Protein AF-A0A0C2FWK1-F1 (afdb_monomer_lite)

Secondary structure (DSSP, 8-state):
-GGGPSP-------EEE-TTS-EEEEE--TT--SSTT-SSEETT-TTT-THHHHHIIIIIISHHHHHHHIIIIIIHHHHHHHHHHTT--TT-TTHHHHHHHHHHHHHHHHHHHHH-

Organism: NCBI:txid51022

pLDDT: mean 75.95, std 14.15, range [38.72, 96.0]

Radius of gyration: 25.3 Å; chains: 1; bounding box: 55×27×64 Å

Foldseek 3Di:
DVVCPPWFADDFPDWDQDPVRDTAGFDADPVADPDPDDRGQRRPDVVRTCNVVVCCCDPPPCVVVVVCCCVVPVVVVVVVVVCVVLVHDDPNPPPSVVVVVVVVVVVVVVVVVVVD

InterPro domains:
  IPR027417 P-loop containing nucleoside triphosphate hydrolase [G3DSA:3.40.50.300] (1-93)
  IPR030379 Septin-type guanine nucleotide-binding (G) domain [PF00735] (2-87)
  IPR030379 Septin-type guanine nucleotide-binding (G) domain [PS51719] (1-85)

Sequence (116 aa):
MNNAVPFAVVGSCDFVKKENGMRVRARRYPWGIVEGKIAFTLVENEQHCDFVKLREALIRTNVDSLRERTHNILYENYRRERLRAMHVGDGDTGPKMVEMYTLKQKEYNDEFARRE

Structure (mmCIF, N/CA/C/O backbone):
data_AF-A0A0C2FWK1-F1
#
_entry.id   AF-A0A0C2FWK1-F1
#
loop_
_atom_site.group_PDB
_atom_site.id
_atom_site.type_symbol
_atom_site.label_atom_id
_atom_site.label_alt_id
_atom_site.label_comp_id
_atom_site.label_asym_id
_atom_site.label_entity_id
_atom_site.label_seq_id
_atom_site.pdbx_PDB_ins_code
_atom_site.Cartn_x
_atom_site.Cartn_y
_atom_site.Cartn_z
_atom_site.occupancy
_atom_site.B_iso_or_equiv
_atom_site.auth_seq_id
_atom_site.auth_comp_id
_atom_site.auth_asym_id
_atom_site.auth_atom_id
_atom_site.pdbx_PDB_model_num
ATOM 1 N N . MET A 1 1 ? 6.499 -8.329 14.391 1.00 58.62 1 MET A N 1
ATOM 2 C CA . MET A 1 1 ? 5.333 -8.008 13.532 1.00 58.62 1 MET A CA 1
ATOM 3 C C . MET A 1 1 ? 4.922 -9.156 12.612 1.00 58.62 1 MET A C 1
ATOM 5 O O . MET A 1 1 ? 3.739 -9.261 12.338 1.00 58.62 1 MET A O 1
ATOM 9 N N . ASN A 1 2 ? 5.828 -10.046 12.185 1.00 67.81 2 ASN A N 1
ATOM 10 C CA . ASN A 1 2 ? 5.483 -11.107 11.221 1.00 67.81 2 ASN A CA 1
ATOM 11 C C . ASN A 1 2 ? 4.473 -12.149 11.743 1.00 67.81 2 ASN A C 1
ATOM 13 O O . ASN A 1 2 ? 3.722 -12.692 10.947 1.00 67.81 2 ASN A O 1
ATOM 17 N N . ASN A 1 3 ? 4.381 -12.360 13.062 1.00 75.94 3 ASN A N 1
ATOM 18 C CA . ASN A 1 3 ? 3.367 -13.247 13.657 1.00 75.94 3 ASN A CA 1
ATOM 19 C C . ASN A 1 3 ? 1.943 -12.656 13.650 1.00 75.94 3 ASN A C 1
ATOM 21 O O . ASN A 1 3 ? 1.002 -13.367 13.971 1.00 75.94 3 ASN A O 1
ATOM 25 N N . ALA A 1 4 ? 1.785 -11.363 13.335 1.00 74.25 4 ALA A N 1
ATOM 26 C CA . ALA A 1 4 ? 0.482 -10.695 13.245 1.00 74.25 4 ALA A CA 1
ATOM 27 C C . ALA A 1 4 ? -0.080 -10.679 11.811 1.00 74.25 4 ALA A C 1
ATOM 29 O O . ALA A 1 4 ? -1.129 -10.094 11.565 1.00 74.25 4 ALA A O 1
ATOM 30 N N . VAL A 1 5 ? 0.634 -11.280 10.856 1.00 83.69 5 VAL A N 1
ATOM 31 C CA . VAL A 1 5 ? 0.194 -11.412 9.466 1.00 83.69 5 VAL A CA 1
ATOM 32 C C . VAL A 1 5 ? -0.455 -12.793 9.299 1.00 83.69 5 VAL A C 1
ATOM 34 O O . VAL A 1 5 ? 0.168 -13.779 9.693 1.00 83.69 5 VAL A O 1
ATOM 37 N N . PRO A 1 6 ? -1.656 -12.901 8.695 1.00 86.81 6 PRO A N 1
ATOM 38 C CA . PRO A 1 6 ? -2.456 -11.834 8.082 1.00 86.81 6 PRO A CA 1
ATOM 39 C C . PRO A 1 6 ? -3.233 -10.981 9.104 1.00 86.81 6 PRO A C 1
ATOM 41 O O . PRO A 1 6 ? -3.796 -11.504 10.058 1.00 86.81 6 PRO A O 1
ATOM 44 N N . PHE A 1 7 ? -3.302 -9.664 8.868 1.00 85.44 7 PHE A N 1
ATOM 45 C CA . PHE A 1 7 ? -4.004 -8.725 9.752 1.00 85.44 7 PHE A CA 1
ATOM 46 C C . PHE A 1 7 ? -5.530 -8.826 9.597 1.00 85.44 7 PHE A C 1
ATOM 48 O O . PHE A 1 7 ? -6.050 -8.675 8.488 1.00 85.44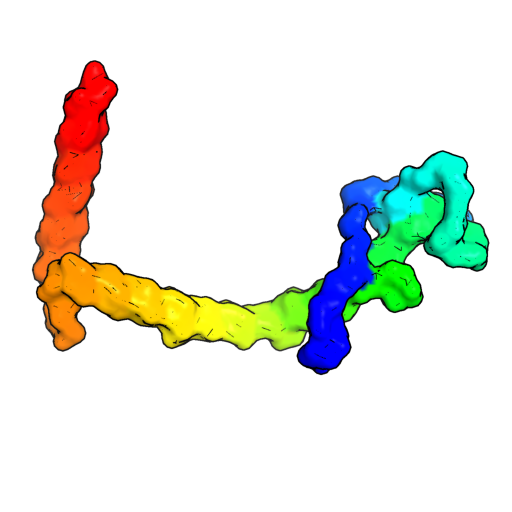 7 PHE A O 1
ATOM 55 N N . ALA A 1 8 ? -6.258 -8.988 10.705 1.00 84.50 8 ALA A N 1
ATOM 56 C CA . ALA A 1 8 ? -7.720 -8.957 10.712 1.00 84.50 8 ALA A CA 1
ATOM 57 C C . ALA A 1 8 ? -8.226 -7.508 10.820 1.00 84.50 8 ALA A C 1
ATOM 59 O O . ALA A 1 8 ? -8.281 -6.930 11.907 1.00 84.50 8 ALA A O 1
ATOM 60 N N . VAL A 1 9 ? -8.573 -6.893 9.685 1.00 83.25 9 VAL A N 1
ATOM 61 C CA . VAL A 1 9 ? -8.943 -5.468 9.618 1.00 83.25 9 VAL A CA 1
ATOM 62 C C . VAL A 1 9 ? -10.414 -5.235 9.302 1.00 83.25 9 VAL A C 1
ATOM 64 O O . VAL A 1 9 ? -11.027 -5.941 8.505 1.00 83.25 9 VAL A O 1
ATOM 67 N N . VAL A 1 10 ? -10.970 -4.180 9.898 1.00 80.19 10 VAL A N 1
ATOM 68 C CA . VAL A 1 10 ? -12.328 -3.701 9.628 1.00 80.19 10 VAL A CA 1
ATOM 69 C C . VAL A 1 10 ? -12.241 -2.251 9.166 1.00 80.19 10 VAL A C 1
ATOM 71 O O . VAL A 1 10 ? -11.744 -1.398 9.891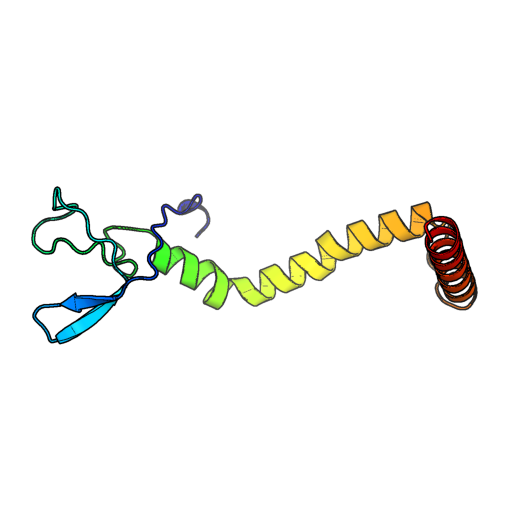 1.00 80.19 10 VAL A O 1
ATOM 74 N N . GLY A 1 11 ? -12.724 -1.959 7.958 1.00 76.06 11 GLY A N 1
ATOM 75 C CA . GLY A 1 11 ? -12.799 -0.593 7.434 1.00 76.06 11 GLY A CA 1
ATOM 76 C C . GLY A 1 11 ? -14.140 0.077 7.741 1.00 76.06 11 GLY A C 1
ATOM 77 O O . GLY A 1 11 ? -15.182 -0.577 7.703 1.00 76.06 11 GLY A O 1
ATOM 78 N N . SER A 1 12 ? -14.126 1.385 8.007 1.00 74.56 12 SER A N 1
ATOM 79 C CA . SER A 1 12 ? -15.330 2.226 8.009 1.00 74.56 12 SER A CA 1
ATOM 80 C C . SER A 1 12 ? -15.011 3.636 7.515 1.00 74.56 12 SER A C 1
ATOM 82 O O . SER A 1 12 ? -13.988 4.210 7.899 1.00 74.56 12 SER A O 1
ATOM 84 N N . CYS A 1 13 ? -15.905 4.199 6.702 1.00 73.81 13 CYS A N 1
ATOM 85 C CA . CYS A 1 13 ? -15.895 5.613 6.317 1.00 73.81 13 CYS A CA 1
ATOM 86 C C . CYS A 1 13 ? -16.796 6.467 7.224 1.00 73.81 13 CYS A C 1
ATOM 88 O O . CYS A 1 13 ? -16.667 7.691 7.230 1.00 73.81 13 CYS A O 1
ATOM 90 N N . ASP A 1 14 ? -17.665 5.832 8.014 1.00 73.81 14 ASP A N 1
ATOM 91 C CA . ASP A 1 14 ? -18.676 6.512 8.816 1.00 73.81 14 ASP A CA 1
ATOM 92 C C . ASP A 1 14 ? -18.133 6.904 10.191 1.00 73.81 14 ASP A C 1
ATOM 94 O O . ASP A 1 14 ? -17.449 6.128 10.870 1.00 73.81 14 ASP A O 1
ATOM 98 N N . PHE A 1 15 ? -18.477 8.118 10.623 1.00 70.75 15 PHE A N 1
ATOM 99 C CA . PHE A 1 15 ? -18.149 8.627 11.950 1.00 70.75 15 PHE A CA 1
ATOM 100 C C . PHE A 1 15 ? -19.351 8.511 12.872 1.00 70.75 15 PHE A C 1
ATOM 102 O O . PHE A 1 15 ? -20.435 9.003 12.562 1.00 70.75 15 PHE A O 1
ATOM 109 N N . VAL A 1 16 ? -19.131 7.945 14.054 1.00 71.38 16 VAL A N 1
ATOM 110 C CA . VAL A 1 16 ? -20.140 7.895 15.103 1.00 71.38 16 VAL A CA 1
ATOM 111 C C . VAL A 1 16 ? -19.693 8.701 16.314 1.00 71.38 16 VAL A C 1
ATOM 113 O O . VAL A 1 16 ? -18.518 8.698 16.684 1.00 71.38 16 VAL A O 1
ATOM 116 N N . LYS A 1 17 ? -20.630 9.437 16.915 1.00 71.50 17 LYS A N 1
ATOM 117 C CA . LYS A 1 17 ? -20.402 10.209 18.135 1.00 71.50 17 LYS A CA 1
ATOM 118 C C . LYS A 1 17 ? -20.569 9.287 19.344 1.00 71.50 17 LYS A C 1
ATOM 120 O O . LYS A 1 17 ? -21.637 8.715 19.540 1.00 71.50 17 LYS A O 1
ATOM 125 N N . LYS A 1 18 ? -19.509 9.138 20.135 1.00 69.00 18 LYS A N 1
ATOM 126 C CA . LYS A 1 18 ? -19.555 8.468 21.439 1.00 69.00 18 LYS A CA 1
ATOM 127 C C . LYS A 1 18 ? -20.293 9.333 22.467 1.00 69.00 18 LYS A C 1
ATOM 129 O O . LYS A 1 18 ? -20.407 10.547 22.301 1.00 69.00 18 LYS A O 1
ATOM 134 N N . GLU A 1 19 ? -20.712 8.713 23.568 1.00 69.12 19 GLU A N 1
ATOM 135 C CA . GLU A 1 19 ? -21.318 9.394 24.726 1.00 69.12 19 GLU A CA 1
ATOM 136 C C . GLU A 1 19 ? -20.402 10.479 25.318 1.00 69.12 19 GLU A C 1
ATOM 138 O O . GLU A 1 19 ? -20.872 11.515 25.772 1.00 69.12 19 GLU A O 1
ATOM 143 N N . ASN A 1 20 ? -19.082 10.299 25.211 1.00 70.81 20 ASN A N 1
ATOM 144 C CA . ASN A 1 20 ? -18.076 11.281 25.626 1.00 70.81 20 ASN A CA 1
ATOM 145 C C . ASN A 1 20 ? -17.866 12.443 24.625 1.00 70.81 20 ASN A C 1
ATOM 147 O O . ASN A 1 20 ? -16.934 13.227 24.776 1.00 70.81 20 ASN A O 1
ATOM 151 N N . GLY A 1 21 ? -18.676 12.537 23.566 1.00 72.25 21 GLY A N 1
ATOM 152 C CA . GLY A 1 21 ? -18.603 13.597 22.559 1.00 72.25 21 GLY A CA 1
ATOM 153 C C . GLY A 1 21 ? -17.549 13.403 21.463 1.00 72.25 21 GLY A C 1
ATOM 154 O O . GLY A 1 21 ? -17.594 14.128 20.466 1.00 72.25 21 GLY A O 1
ATOM 155 N N . MET A 1 22 ? -16.650 12.418 21.576 1.00 73.00 22 MET A N 1
ATOM 156 C CA . MET A 1 22 ? -15.652 12.135 20.539 1.00 73.00 22 MET A CA 1
ATOM 157 C C . MET A 1 22 ? -16.285 11.478 19.310 1.00 73.00 22 MET A C 1
ATOM 159 O O . MET A 1 22 ? -17.099 10.558 19.420 1.00 73.00 22 MET A O 1
ATOM 163 N N . ARG A 1 23 ? -15.862 11.917 18.120 1.00 71.19 23 ARG A N 1
ATOM 164 C CA . ARG A 1 23 ? -16.200 11.262 16.850 1.00 71.19 23 ARG A CA 1
ATOM 165 C C . ARG A 1 23 ? -15.162 10.194 16.541 1.00 71.19 23 ARG A C 1
ATOM 167 O O . ARG A 1 23 ? -13.971 10.482 16.524 1.00 71.19 23 ARG A O 1
ATOM 174 N N . VAL A 1 24 ? -15.619 8.982 16.271 1.00 71.69 24 VAL A N 1
ATOM 175 C CA . VAL A 1 24 ? -14.775 7.813 15.996 1.00 71.69 24 VAL A CA 1
ATOM 176 C C . VAL A 1 24 ? -15.273 7.100 14.748 1.00 71.69 24 VAL A C 1
ATOM 178 O O . VAL A 1 24 ? -16.476 7.080 14.493 1.00 71.69 24 VAL A O 1
ATOM 181 N N . ARG A 1 25 ? -14.365 6.515 13.961 1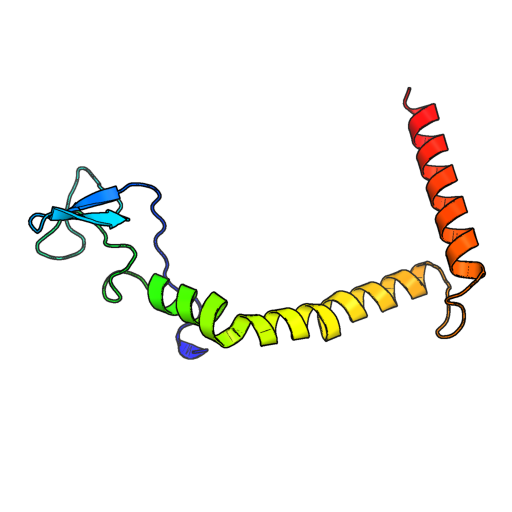.00 71.38 25 ARG A N 1
ATOM 182 C CA . ARG A 1 25 ? -14.748 5.709 12.793 1.00 71.38 25 ARG A CA 1
ATOM 183 C C . ARG A 1 25 ? -15.288 4.359 13.243 1.00 71.38 25 ARG A C 1
ATOM 185 O O . ARG A 1 25 ? -14.595 3.643 13.968 1.00 71.38 25 ARG A O 1
ATOM 192 N N . ALA A 1 26 ? -16.508 4.025 12.827 1.00 68.50 26 ALA A N 1
ATOM 193 C CA . ALA A 1 26 ? -17.147 2.775 13.219 1.00 68.50 26 ALA A CA 1
ATOM 194 C C . ALA A 1 26 ? -18.196 2.280 12.223 1.00 68.50 26 ALA A C 1
ATOM 196 O O . ALA A 1 26 ? -18.765 3.071 11.479 1.00 68.50 26 ALA A O 1
ATOM 197 N N . ARG A 1 27 ? -18.457 0.966 12.215 1.00 70.06 27 ARG A N 1
ATOM 198 C CA . ARG A 1 27 ? -19.593 0.364 11.494 1.00 70.06 27 ARG A CA 1
ATOM 199 C C . ARG A 1 27 ? -20.755 0.173 12.464 1.00 70.06 27 ARG A C 1
ATOM 201 O O . ARG A 1 27 ? -20.553 -0.355 13.558 1.00 70.06 27 ARG A O 1
ATOM 208 N N . ARG A 1 28 ? -21.956 0.593 12.062 1.00 67.38 28 ARG A N 1
ATOM 209 C CA . ARG A 1 28 ? -23.193 0.413 12.832 1.00 67.38 28 ARG A CA 1
ATOM 210 C C . ARG A 1 28 ? -24.068 -0.625 12.142 1.00 67.38 28 ARG A C 1
ATOM 212 O O . ARG A 1 28 ? -24.353 -0.491 10.958 1.00 67.38 28 ARG A O 1
ATOM 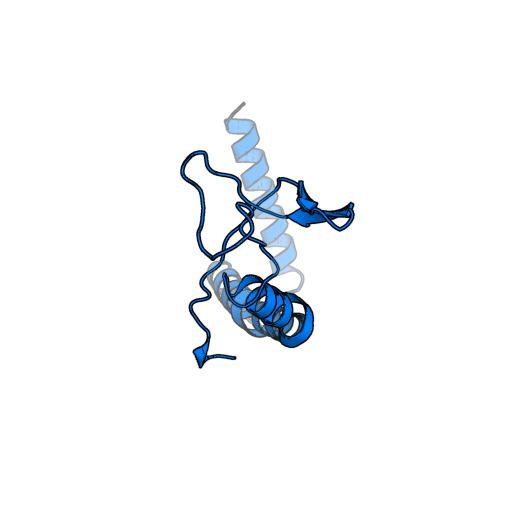219 N N . TYR A 1 29 ? -24.531 -1.613 12.898 1.00 69.06 29 TYR A N 1
ATOM 220 C CA . TYR A 1 29 ? -25.469 -2.619 12.408 1.00 69.06 29 TYR A CA 1
ATOM 221 C C . TYR A 1 29 ? -26.752 -2.650 13.249 1.00 69.06 29 TYR A C 1
ATOM 223 O O . TYR A 1 29 ? -26.673 -2.386 14.452 1.00 69.06 29 TYR A O 1
ATOM 231 N N . PRO A 1 30 ? -27.913 -3.000 12.656 1.00 62.06 30 PRO A N 1
ATOM 232 C CA . PRO A 1 30 ? -29.190 -3.093 13.371 1.00 62.06 30 PRO A CA 1
ATOM 233 C C . PRO A 1 30 ? -29.235 -4.162 14.475 1.00 62.06 30 PRO A C 1
ATOM 235 O O . PRO A 1 30 ? -30.010 -4.014 15.411 1.00 62.06 30 PRO A O 1
ATOM 238 N N . TRP A 1 31 ? -28.418 -5.221 14.385 1.00 65.19 31 TRP A N 1
ATOM 239 C CA . TRP A 1 31 ? -28.432 -6.354 15.328 1.00 65.19 31 TRP A CA 1
ATOM 240 C C . TRP A 1 31 ? -27.593 -6.160 16.601 1.00 65.19 31 TRP A C 1
ATOM 242 O O . TRP A 1 31 ? -27.809 -6.882 17.563 1.00 65.19 31 TRP A O 1
ATOM 252 N N . GLY A 1 32 ? -26.691 -5.175 16.647 1.00 59.38 32 GLY A N 1
ATOM 253 C CA . GLY A 1 32 ? -25.930 -4.823 17.852 1.00 59.38 32 GLY A CA 1
ATOM 254 C C . GLY A 1 32 ? -24.88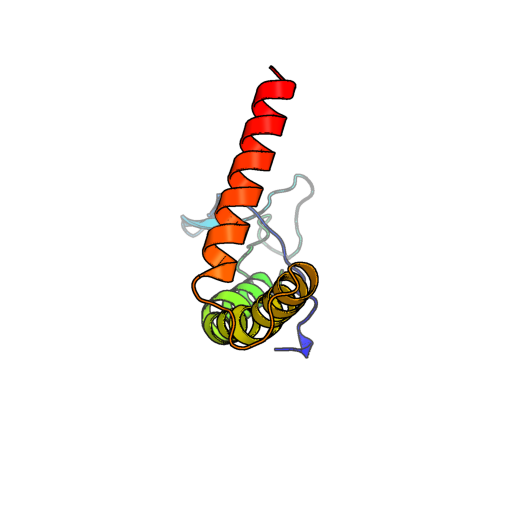7 -5.845 18.366 1.00 59.38 32 GLY A C 1
ATOM 255 O O . GLY A 1 32 ? -25.079 -7.050 18.341 1.00 59.38 32 GLY A O 1
ATOM 256 N N . ILE A 1 33 ? -23.799 -5.281 18.912 1.00 44.00 33 ILE A N 1
ATOM 257 C CA . ILE A 1 33 ? -22.807 -5.819 19.873 1.00 44.00 33 ILE A CA 1
ATOM 258 C C . ILE A 1 33 ? -21.845 -6.934 19.395 1.00 44.00 33 ILE A C 1
ATOM 260 O O . ILE A 1 33 ? -22.019 -8.112 19.675 1.00 44.00 33 ILE A O 1
ATOM 264 N N . VAL A 1 34 ? -20.713 -6.514 18.822 1.00 43.12 34 VAL A N 1
ATOM 265 C CA . VAL A 1 34 ? -19.400 -7.162 19.032 1.00 43.12 34 VAL A CA 1
ATOM 266 C C . VAL A 1 34 ? -18.572 -6.116 19.778 1.00 43.12 34 VAL A C 1
ATOM 268 O O . VAL A 1 34 ? -17.946 -5.281 19.144 1.00 43.12 34 VAL A O 1
ATOM 271 N N . GLU A 1 35 ? -18.865 -5.783 21.028 1.00 38.72 35 GLU A N 1
ATOM 272 C CA . GLU A 1 35 ? -18.339 -6.340 22.281 1.00 38.72 35 GLU A CA 1
ATOM 273 C C . GLU A 1 35 ? -18.957 -5.415 23.359 1.00 38.72 35 GLU A C 1
ATOM 275 O O . GLU A 1 35 ? -19.238 -4.242 23.082 1.00 38.72 35 GLU A O 1
ATOM 280 N N . GLY A 1 36 ? -19.292 -5.929 24.541 1.00 40.16 36 GLY A N 1
ATOM 281 C CA . GLY A 1 36 ? -20.207 -5.282 25.492 1.00 40.16 36 GLY A CA 1
ATOM 282 C C . GLY A 1 36 ? -19.907 -3.815 25.847 1.00 40.16 36 GLY A C 1
ATOM 283 O O . GLY A 1 36 ? -19.097 -3.556 26.726 1.00 40.16 36 GLY A O 1
ATOM 284 N N . LYS A 1 37 ? -20.624 -2.879 25.200 1.00 38.94 37 LYS A N 1
ATOM 285 C CA . LYS A 1 37 ? -21.242 -1.626 25.716 1.00 38.94 37 LYS A CA 1
ATOM 286 C C . LYS A 1 37 ? -21.424 -0.531 24.669 1.00 38.94 37 LYS A C 1
ATOM 288 O O . LYS A 1 37 ? -22.059 0.470 24.973 1.00 38.94 37 LYS A O 1
ATOM 293 N N . ILE A 1 38 ? -20.949 -0.691 23.436 1.00 42.34 38 ILE A N 1
ATOM 294 C CA . ILE A 1 38 ? -21.169 0.319 22.398 1.00 42.34 38 ILE A CA 1
ATOM 295 C C . ILE A 1 38 ? -21.362 -0.383 21.047 1.00 42.34 38 ILE A C 1
ATOM 297 O O . ILE A 1 38 ? -20.475 -1.086 20.580 1.00 42.34 38 ILE A O 1
ATOM 301 N N . ALA A 1 39 ? -22.504 -0.178 20.383 1.00 42.16 39 ALA A N 1
ATOM 302 C CA . ALA A 1 39 ? -22.789 -0.694 19.035 1.00 42.16 39 ALA A CA 1
ATOM 303 C C . ALA A 1 39 ? -22.017 0.063 17.927 1.00 42.16 39 ALA A C 1
ATOM 305 O O . ALA A 1 39 ? -22.581 0.407 16.888 1.00 42.16 39 ALA A O 1
ATOM 306 N N . PHE A 1 40 ? -20.732 0.342 18.165 1.00 48.44 40 PHE A N 1
ATOM 307 C CA . PHE A 1 40 ? -19.793 0.991 17.257 1.00 48.44 40 PHE A CA 1
ATOM 308 C C . PHE A 1 40 ? -18.519 0.142 17.257 1.00 48.44 40 PHE A C 1
ATOM 310 O O . PHE A 1 40 ? -17.777 0.161 18.235 1.00 48.44 40 PHE A O 1
ATOM 317 N N . THR A 1 41 ? -18.245 -0.604 16.182 1.00 50.34 41 THR A N 1
ATOM 318 C CA . THR A 1 41 ? -16.936 -1.256 16.019 1.00 50.34 41 THR A CA 1
ATOM 319 C C . THR A 1 41 ? -15.901 -0.160 15.831 1.00 50.34 41 THR A C 1
ATOM 321 O O . THR A 1 41 ? -15.781 0.394 14.742 1.00 50.34 41 THR A O 1
ATOM 324 N N . LEU A 1 42 ? -15.213 0.214 16.905 1.00 55.59 42 LEU A N 1
ATOM 325 C CA . LEU A 1 42 ? -14.172 1.228 16.862 1.00 55.59 42 LEU A CA 1
ATOM 326 C C . LEU A 1 42 ? -13.032 0.681 16.016 1.00 55.59 42 LEU A C 1
ATOM 328 O O . LEU A 1 42 ? -12.290 -0.188 16.461 1.00 55.59 42 LEU A O 1
ATOM 332 N N . VAL A 1 43 ? -12.887 1.212 14.805 1.00 55.56 43 VAL A N 1
ATOM 333 C CA . VAL A 1 43 ? -11.830 0.809 13.863 1.00 55.56 43 VAL A CA 1
ATOM 334 C C . VAL A 1 43 ? -10.431 1.028 14.462 1.00 55.56 43 VAL A C 1
ATOM 336 O O . VAL A 1 43 ? -9.457 0.457 14.000 1.00 55.56 43 VAL A O 1
ATOM 339 N N . GLU A 1 44 ? -10.311 1.827 15.523 1.00 57.66 44 GLU A N 1
ATOM 340 C CA . GLU A 1 44 ? -9.043 2.101 16.207 1.00 57.66 44 GLU A CA 1
ATOM 341 C C . GLU A 1 44 ? -8.885 1.386 17.560 1.00 57.66 44 GLU A C 1
ATOM 343 O O . GLU A 1 44 ? -7.932 1.671 18.276 1.00 57.66 44 GLU A O 1
ATOM 348 N N . ASN A 1 45 ? -9.790 0.478 17.941 1.00 66.81 45 ASN A N 1
ATOM 349 C CA . ASN A 1 45 ? -9.621 -0.324 19.155 1.00 66.81 45 ASN A CA 1
ATOM 350 C C . ASN A 1 45 ? -8.964 -1.675 18.814 1.00 66.81 45 ASN A C 1
ATOM 352 O O . ASN A 1 45 ? -9.522 -2.475 18.060 1.00 66.81 45 ASN A O 1
ATOM 356 N N . GLU A 1 46 ? -7.795 -1.921 19.407 1.00 66.56 46 GLU A N 1
ATOM 357 C CA . GLU A 1 46 ? -6.964 -3.117 19.203 1.00 66.56 46 GLU A CA 1
ATOM 358 C C . GLU A 1 46 ? -7.639 -4.431 19.620 1.00 66.56 46 GLU A 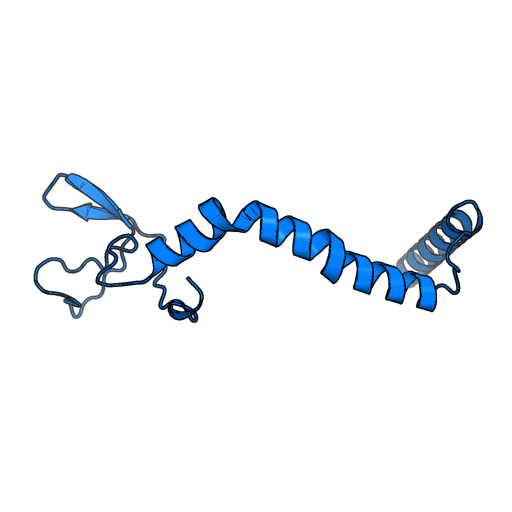C 1
ATOM 360 O O . GLU A 1 46 ? -7.211 -5.493 19.177 1.00 66.56 46 GLU A O 1
ATOM 365 N N . GLN A 1 47 ? -8.691 -4.373 20.442 1.00 67.81 47 GLN A N 1
ATOM 366 C CA . GLN A 1 47 ? -9.461 -5.554 20.850 1.00 67.81 47 GLN A CA 1
ATOM 367 C C . GLN A 1 47 ? -10.394 -6.074 19.743 1.00 67.81 47 GLN A C 1
ATOM 369 O O . GLN A 1 47 ? -10.664 -7.269 19.690 1.00 67.81 47 GLN A O 1
ATOM 374 N N . HIS A 1 48 ? -10.840 -5.211 18.818 1.00 67.62 48 HIS A N 1
ATOM 375 C CA . HIS A 1 48 ? -11.783 -5.604 17.761 1.00 67.62 48 HIS A CA 1
ATOM 376 C C . HIS A 1 48 ? -11.132 -5.840 16.401 1.00 67.62 48 HIS A C 1
ATOM 378 O O . HIS A 1 48 ? -11.672 -6.590 15.587 1.00 67.62 48 HIS A O 1
ATOM 384 N N . CYS A 1 49 ? -10.038 -5.140 16.096 1.00 74.06 49 CYS A N 1
ATOM 385 C CA . CYS A 1 49 ? -9.339 -5.320 14.832 1.00 74.06 49 CYS A CA 1
ATOM 386 C C . CYS A 1 49 ? -7.872 -4.905 14.923 1.00 74.06 49 CYS A C 1
ATOM 388 O O . CYS A 1 49 ? -7.492 -3.993 15.658 1.00 74.06 49 CYS A O 1
ATOM 390 N N . ASP A 1 50 ? -7.054 -5.516 14.075 1.00 83.75 50 ASP A N 1
ATOM 391 C CA . ASP A 1 50 ? -5.627 -5.229 13.964 1.00 83.75 50 ASP A CA 1
ATOM 392 C C . ASP A 1 50 ? -5.337 -3.995 13.091 1.00 83.75 50 ASP A C 1
ATOM 394 O O . ASP A 1 50 ? -4.222 -3.824 12.598 1.00 83.75 50 ASP A O 1
ATOM 398 N N . PHE A 1 51 ? -6.314 -3.106 12.876 1.00 82.81 51 PHE A N 1
ATOM 399 C CA . PHE A 1 51 ? -6.135 -1.919 12.033 1.00 82.81 51 PHE A CA 1
ATOM 400 C C . PHE A 1 51 ? -5.026 -0.997 12.553 1.00 82.81 51 PHE A C 1
ATOM 402 O O . PHE A 1 51 ? -4.244 -0.466 11.763 1.00 82.81 51 PHE A O 1
ATOM 409 N N . VAL A 1 52 ? -4.913 -0.839 13.876 1.00 81.25 52 VAL A N 1
ATOM 410 C CA . VAL A 1 52 ? -3.833 -0.051 14.491 1.00 81.25 52 VAL A CA 1
ATOM 411 C C . VAL A 1 52 ? -2.477 -0.681 14.175 1.00 81.25 52 VAL A C 1
ATOM 413 O O . VAL A 1 52 ? -1.596 0.006 13.663 1.00 81.25 52 VAL A O 1
ATOM 416 N N . LYS A 1 53 ? -2.344 -2.002 14.358 1.00 83.94 53 LYS A N 1
ATOM 417 C CA . LYS A 1 53 ? -1.117 -2.751 14.045 1.00 83.94 53 LYS A CA 1
ATOM 418 C C . LYS A 1 53 ? -0.764 -2.669 12.558 1.00 83.94 53 LYS A C 1
ATOM 420 O O . LYS A 1 53 ? 0.404 -2.477 12.230 1.00 83.94 53 LYS A O 1
ATOM 425 N N . LEU A 1 54 ? -1.756 -2.744 11.666 1.00 87.12 54 LEU A N 1
ATOM 426 C CA . LEU A 1 54 ? -1.563 -2.567 10.224 1.00 87.12 54 LEU A CA 1
ATOM 427 C C . LEU A 1 54 ? -1.059 -1.154 9.899 1.00 87.12 54 LEU A C 1
ATOM 429 O O . LEU A 1 54 ? -0.088 -1.008 9.159 1.00 87.12 54 LEU A O 1
ATOM 433 N N . ARG A 1 55 ? -1.696 -0.112 10.447 1.00 86.75 55 ARG A N 1
ATOM 434 C CA . ARG A 1 55 ? -1.312 1.290 10.219 1.00 86.75 55 ARG A CA 1
ATOM 435 C C . ARG A 1 55 ? 0.117 1.556 10.679 1.00 86.75 55 ARG A C 1
ATOM 437 O O . ARG A 1 55 ? 0.884 2.187 9.957 1.00 86.75 55 ARG A O 1
ATOM 444 N N . GLU A 1 56 ? 0.471 1.076 11.865 1.00 86.12 56 GLU A N 1
ATOM 445 C CA . GLU A 1 56 ? 1.815 1.234 12.416 1.00 86.12 56 GLU A CA 1
ATOM 446 C C . GLU A 1 56 ? 2.859 0.474 11.599 1.00 86.12 56 GLU A C 1
ATOM 448 O O . GLU A 1 56 ? 3.891 1.045 11.241 1.00 86.12 56 GLU A O 1
ATOM 453 N N . ALA A 1 57 ? 2.566 -0.777 11.238 1.00 86.31 57 ALA A N 1
ATOM 454 C CA . ALA A 1 57 ? 3.450 -1.579 10.407 1.00 86.31 57 ALA A CA 1
ATOM 455 C C . ALA A 1 57 ? 3.673 -0.929 9.034 1.00 86.31 57 ALA A C 1
ATOM 457 O O . ALA A 1 57 ? 4.816 -0.822 8.601 1.00 86.31 57 ALA A O 1
ATOM 458 N N . LEU A 1 58 ? 2.613 -0.473 8.359 1.00 86.06 58 LEU A N 1
ATOM 459 C CA . LEU A 1 58 ? 2.710 0.080 7.008 1.00 86.06 58 LEU A CA 1
ATOM 460 C C . LEU A 1 58 ? 3.305 1.482 6.971 1.00 86.06 58 LEU A C 1
ATOM 462 O O . LEU A 1 58 ? 4.221 1.699 6.191 1.00 86.06 58 LEU A O 1
ATOM 466 N N . ILE A 1 59 ? 2.769 2.422 7.758 1.00 87.00 59 ILE A N 1
ATOM 467 C CA . ILE A 1 59 ? 3.038 3.861 7.594 1.00 87.00 59 ILE A CA 1
ATOM 468 C C . ILE A 1 59 ? 4.167 4.338 8.510 1.00 87.00 59 ILE A C 1
ATOM 470 O O . ILE A 1 59 ? 4.906 5.248 8.148 1.00 87.00 59 ILE A O 1
ATOM 474 N N . ARG A 1 60 ? 4.313 3.749 9.701 1.00 82.31 60 ARG A N 1
ATOM 475 C CA . ARG A 1 60 ? 5.277 4.244 10.692 1.00 82.31 60 ARG A CA 1
ATOM 476 C C . ARG A 1 60 ? 6.614 3.520 10.623 1.00 82.31 60 ARG A C 1
ATOM 478 O O . ARG A 1 60 ? 7.646 4.169 10.707 1.00 82.31 60 ARG A O 1
ATOM 485 N N . THR A 1 61 ? 6.599 2.194 10.515 1.00 85.44 61 THR A N 1
ATOM 486 C CA . THR A 1 61 ? 7.824 1.394 10.667 1.00 85.44 61 THR A CA 1
ATOM 487 C C . THR A 1 61 ? 8.399 0.915 9.338 1.00 85.44 61 THR A C 1
ATOM 489 O O . THR A 1 61 ? 9.612 0.963 9.169 1.00 85.44 61 THR A O 1
ATOM 492 N N . ASN A 1 62 ? 7.567 0.475 8.386 1.00 89.88 62 ASN A N 1
ATOM 493 C CA . ASN A 1 62 ? 8.074 -0.219 7.197 1.00 89.88 62 ASN A CA 1
ATOM 494 C C . ASN A 1 62 ? 8.031 0.596 5.893 1.00 89.88 62 ASN A C 1
ATOM 496 O O . ASN A 1 62 ? 8.415 0.040 4.869 1.00 89.88 62 ASN A O 1
ATOM 500 N N . VAL A 1 63 ? 7.591 1.865 5.880 1.00 91.44 63 VAL A N 1
ATOM 501 C CA . VAL A 1 63 ? 7.483 2.669 4.634 1.00 91.44 63 VAL A CA 1
ATOM 502 C C . VAL A 1 63 ? 8.783 2.672 3.844 1.00 91.44 63 VAL A C 1
ATOM 504 O O . VAL A 1 63 ? 8.777 2.358 2.653 1.00 91.44 63 VAL A O 1
ATOM 507 N N . ASP A 1 64 ? 9.890 3.006 4.503 1.00 92.50 64 ASP A N 1
ATOM 508 C CA . ASP A 1 64 ? 11.175 3.146 3.825 1.00 92.50 64 ASP A CA 1
ATOM 509 C C . ASP A 1 64 ? 11.661 1.801 3.286 1.00 92.50 64 ASP A C 1
ATOM 511 O O . ASP A 1 64 ? 12.001 1.696 2.109 1.00 92.50 64 ASP A O 1
ATOM 515 N N . SER A 1 65 ? 11.565 0.743 4.093 1.00 91.81 65 SER A N 1
ATOM 516 C CA . SER A 1 65 ? 11.904 -0.625 3.688 1.00 91.81 65 SER A CA 1
ATOM 517 C C . SER A 1 65 ? 11.042 -1.125 2.521 1.00 91.81 65 SER A C 1
ATOM 519 O O . SER A 1 65 ? 11.535 -1.798 1.615 1.00 91.81 65 SER A O 1
ATOM 521 N N . LEU A 1 66 ? 9.743 -0.800 2.507 1.00 92.94 66 LEU A N 1
ATOM 522 C CA . LEU A 1 66 ? 8.834 -1.145 1.411 1.00 92.94 66 LEU A CA 1
ATOM 523 C C . LEU A 1 66 ? 9.193 -0.381 0.133 1.00 92.94 66 LEU A C 1
ATOM 525 O O . LEU A 1 66 ? 9.192 -0.973 -0.951 1.00 92.94 66 LEU A O 1
ATOM 529 N N . ARG A 1 67 ? 9.541 0.906 0.248 1.00 93.56 67 ARG A N 1
ATOM 530 C CA . ARG A 1 67 ? 10.006 1.726 -0.877 1.00 93.56 67 ARG A CA 1
ATOM 531 C C . ARG A 1 67 ? 11.303 1.171 -1.454 1.00 93.56 67 ARG A C 1
ATOM 533 O O . ARG A 1 67 ? 11.396 0.969 -2.662 1.00 93.56 67 ARG A O 1
ATOM 540 N N . GLU A 1 68 ? 12.274 0.882 -0.596 1.00 95.56 68 GLU A N 1
ATOM 541 C CA . GLU A 1 68 ? 13.572 0.343 -0.989 1.00 95.56 68 GLU A CA 1
ATOM 542 C C . GLU A 1 68 ? 13.428 -1.013 -1.682 1.00 95.56 68 GLU A C 1
ATOM 544 O O . GLU A 1 68 ? 13.949 -1.206 -2.777 1.00 95.56 68 GLU A O 1
ATOM 549 N N . ARG A 1 69 ? 12.639 -1.933 -1.115 1.00 95.25 69 ARG A N 1
ATOM 550 C CA . ARG A 1 69 ? 12.375 -3.237 -1.738 1.00 95.25 69 ARG A CA 1
ATOM 551 C C . ARG A 1 69 ? 11.675 -3.099 -3.090 1.00 95.25 69 ARG A C 1
ATOM 553 O O . ARG A 1 69 ? 11.971 -3.850 -4.020 1.00 95.25 69 ARG A O 1
ATOM 560 N N . THR A 1 70 ? 10.757 -2.144 -3.210 1.00 96.00 70 THR A N 1
ATOM 561 C CA . THR A 1 70 ? 10.071 -1.870 -4.477 1.00 96.00 70 THR A CA 1
ATOM 562 C C . THR A 1 70 ? 11.047 -1.360 -5.531 1.00 96.00 70 THR A C 1
ATOM 564 O O . THR A 1 70 ? 10.991 -1.813 -6.668 1.00 96.00 70 THR A O 1
ATOM 567 N N . HIS A 1 71 ? 11.976 -0.480 -5.163 1.00 93.38 71 HIS A N 1
ATOM 568 C CA . HIS A 1 71 ? 12.970 0.050 -6.090 1.00 93.38 71 HIS A CA 1
ATOM 569 C C . HIS A 1 71 ? 14.041 -0.991 -6.459 1.00 93.38 71 HIS A C 1
ATOM 571 O O . HIS A 1 71 ? 14.226 -1.319 -7.628 1.00 93.38 71 HIS A O 1
ATOM 577 N N . ASN A 1 72 ? 14.695 -1.575 -5.458 1.00 94.88 72 ASN A N 1
ATOM 578 C CA . ASN A 1 72 ? 15.885 -2.402 -5.654 1.00 94.88 72 ASN A CA 1
ATOM 579 C C . ASN A 1 72 ? 15.574 -3.823 -6.131 1.00 94.88 72 ASN A C 1
ATOM 581 O O . ASN A 1 72 ? 16.443 -4.475 -6.702 1.00 94.88 72 ASN A O 1
ATOM 585 N N . ILE A 1 73 ? 14.362 -4.330 -5.877 1.00 95.19 73 ILE A N 1
ATOM 586 C CA . ILE A 1 73 ? 13.980 -5.693 -6.267 1.00 95.19 73 ILE A CA 1
ATOM 587 C C . ILE A 1 73 ? 12.901 -5.657 -7.339 1.00 95.19 73 ILE A C 1
ATOM 589 O O . ILE A 1 73 ? 13.119 -6.154 -8.439 1.00 95.19 73 ILE A O 1
ATOM 593 N N . LEU A 1 74 ? 11.728 -5.097 -7.032 1.00 94.94 74 LEU A N 1
ATOM 594 C CA . LEU A 1 74 ? 10.577 -5.207 -7.935 1.00 94.94 74 LEU A CA 1
ATOM 595 C C . LEU A 1 74 ? 10.812 -4.435 -9.236 1.00 94.94 74 LEU A C 1
ATOM 597 O O . LEU A 1 74 ? 10.642 -4.987 -10.323 1.00 94.94 74 LEU A O 1
ATOM 601 N N . TYR A 1 75 ? 11.248 -3.182 -9.125 1.00 93.75 75 TYR A N 1
ATOM 602 C CA . TYR A 1 75 ? 11.541 -2.346 -10.278 1.00 93.75 75 TYR A CA 1
ATOM 603 C C . TYR A 1 75 ? 12.778 -2.836 -11.032 1.00 93.75 75 TYR A C 1
ATOM 605 O O . TYR A 1 75 ? 12.698 -2.980 -12.246 1.00 93.75 75 TYR A O 1
ATOM 613 N N . GLU A 1 76 ? 13.884 -3.164 -10.360 1.00 91.00 76 GLU A N 1
ATOM 614 C CA . GLU A 1 76 ? 15.083 -3.657 -11.057 1.00 91.00 76 GLU A CA 1
ATOM 615 C C . GLU A 1 76 ? 14.861 -4.994 -11.780 1.00 91.00 76 GLU A C 1
ATOM 617 O O . GLU A 1 76 ? 15.370 -5.181 -12.888 1.00 91.00 76 GLU A O 1
ATOM 622 N N . ASN A 1 77 ? 14.061 -5.910 -11.221 1.00 93.88 77 ASN A N 1
ATOM 623 C CA . ASN A 1 77 ? 13.690 -7.142 -11.922 1.00 93.88 77 ASN A CA 1
ATOM 624 C C . ASN A 1 77 ? 12.895 -6.832 -13.194 1.00 93.88 77 ASN A C 1
ATOM 626 O O . ASN A 1 77 ? 13.264 -7.294 -14.275 1.00 93.88 77 ASN A O 1
ATOM 630 N N . TYR A 1 78 ? 11.872 -5.978 -13.087 1.00 91.12 78 TYR A N 1
ATOM 631 C CA . TYR A 1 78 ? 11.101 -5.522 -14.243 1.00 91.12 78 TYR A CA 1
ATOM 632 C C . TYR A 1 78 ? 11.979 -4.796 -15.275 1.00 91.12 78 TYR A C 1
ATOM 634 O O . TYR A 1 78 ? 11.868 -5.042 -16.477 1.00 91.12 78 TYR A O 1
ATOM 642 N N . ARG A 1 79 ? 12.885 -3.923 -14.821 1.00 87.44 79 ARG A N 1
ATOM 643 C CA . ARG A 1 79 ? 13.809 -3.166 -15.672 1.00 87.44 79 ARG A CA 1
ATOM 644 C C . ARG A 1 79 ? 14.697 -4.113 -16.468 1.00 87.44 79 ARG A C 1
ATOM 646 O O . ARG A 1 79 ? 14.801 -3.966 -17.683 1.00 87.44 79 ARG A O 1
ATOM 653 N N . ARG A 1 80 ? 15.289 -5.111 -15.809 1.00 86.50 80 ARG A N 1
ATOM 654 C CA . ARG A 1 80 ? 16.139 -6.115 -16.460 1.00 86.50 80 ARG A CA 1
ATOM 655 C C . ARG A 1 80 ? 15.362 -6.925 -17.495 1.00 86.50 80 ARG A C 1
ATOM 657 O O . ARG A 1 80 ? 15.857 -7.126 -18.600 1.00 86.50 80 ARG A O 1
ATOM 664 N N . GLU A 1 81 ? 14.157 -7.378 -17.163 1.00 88.31 81 GLU A N 1
ATOM 665 C CA . GLU A 1 81 ? 13.303 -8.122 -18.096 1.00 88.31 81 GLU A CA 1
ATOM 666 C C . GLU A 1 81 ? 12.923 -7.282 -19.320 1.00 88.31 81 GLU A C 1
ATOM 668 O O . GLU A 1 81 ? 13.011 -7.761 -20.452 1.00 88.31 81 GLU A O 1
ATOM 673 N N . ARG A 1 82 ? 12.564 -6.009 -19.118 1.00 85.19 82 ARG A N 1
ATOM 674 C CA . ARG A 1 82 ? 12.229 -5.097 -20.217 1.00 85.19 82 ARG A CA 1
ATOM 675 C C . ARG A 1 82 ? 13.417 -4.787 -21.112 1.00 85.19 82 ARG A C 1
ATOM 677 O O . ARG A 1 82 ? 13.258 -4.848 -22.327 1.00 85.19 82 ARG A O 1
ATOM 684 N N . LEU A 1 83 ? 14.586 -4.508 -20.542 1.00 81.56 83 LEU A N 1
ATOM 685 C CA . LEU A 1 83 ? 15.794 -4.253 -21.328 1.00 81.56 83 LEU A CA 1
ATOM 686 C C . LEU A 1 83 ? 16.211 -5.480 -22.141 1.00 81.56 83 LEU A C 1
ATOM 688 O O . LEU A 1 83 ? 16.523 -5.351 -23.323 1.00 81.56 83 LEU A O 1
ATOM 692 N N . ARG A 1 84 ? 16.105 -6.682 -21.558 1.00 82.56 84 ARG A N 1
ATOM 693 C CA . ARG A 1 84 ? 16.327 -7.942 -22.284 1.00 82.56 84 ARG A CA 1
ATOM 694 C C . ARG A 1 84 ? 15.351 -8.120 -23.442 1.00 82.56 84 ARG A C 1
ATOM 696 O O . ARG A 1 84 ? 15.786 -8.447 -24.538 1.00 82.56 84 ARG A O 1
ATOM 703 N N . ALA A 1 85 ? 14.058 -7.874 -23.227 1.00 81.88 85 ALA A N 1
ATOM 704 C CA . ALA A 1 85 ? 13.060 -7.941 -24.297 1.00 81.88 85 ALA A CA 1
ATOM 705 C C . ALA A 1 85 ? 13.332 -6.919 -25.417 1.00 81.88 85 ALA A C 1
ATOM 707 O O . ALA A 1 85 ? 13.048 -7.176 -26.583 1.00 81.88 85 ALA A O 1
ATOM 708 N N . MET A 1 86 ? 13.915 -5.772 -25.067 1.00 73.94 86 MET A N 1
ATOM 709 C CA . MET A 1 86 ? 14.342 -4.737 -26.010 1.00 73.94 86 MET A CA 1
ATOM 710 C C . MET A 1 86 ? 15.707 -5.029 -26.656 1.00 73.94 86 MET A C 1
ATOM 712 O O . MET A 1 86 ? 16.158 -4.232 -27.468 1.00 73.94 86 MET A O 1
ATOM 716 N N . HIS A 1 87 ? 16.359 -6.153 -26.328 1.00 73.12 87 HIS A N 1
ATOM 717 C CA . HIS A 1 87 ? 17.714 -6.506 -26.776 1.00 73.12 87 HIS A CA 1
ATOM 718 C C . HIS A 1 87 ? 18.775 -5.435 -26.453 1.00 73.12 87 HIS A C 1
ATOM 720 O O . HIS A 1 87 ? 19.804 -5.346 -27.120 1.00 73.12 87 HIS A O 1
ATOM 726 N N . VAL A 1 88 ? 18.544 -4.631 -25.411 1.00 66.62 88 VAL A N 1
ATOM 727 C CA . VAL A 1 88 ? 19.487 -3.612 -24.943 1.00 66.62 88 VAL A CA 1
ATOM 728 C C . VAL A 1 88 ? 20.331 -4.220 -23.827 1.00 66.62 88 VAL A C 1
ATOM 730 O O . VAL A 1 88 ? 19.814 -4.569 -22.764 1.00 66.62 88 VAL A O 1
ATOM 733 N N . GLY A 1 89 ? 21.627 -4.394 -24.089 1.00 63.88 89 GLY A N 1
ATOM 734 C CA . GLY A 1 89 ? 22.591 -4.904 -23.113 1.00 63.88 89 GLY A CA 1
ATOM 735 C C . GLY A 1 89 ? 22.969 -3.867 -22.050 1.00 63.88 89 GLY A C 1
ATOM 736 O O . GLY A 1 89 ? 22.802 -2.661 -22.247 1.00 63.88 89 GLY A O 1
ATOM 737 N N . ASP A 1 90 ? 23.512 -4.336 -20.922 1.00 60.41 90 ASP A N 1
ATOM 738 C CA . ASP A 1 90 ? 24.067 -3.462 -19.882 1.00 60.41 90 ASP A CA 1
ATOM 739 C C . ASP A 1 90 ? 25.255 -2.668 -20.466 1.00 60.41 90 ASP A C 1
ATOM 741 O O . ASP A 1 90 ? 26.315 -3.228 -20.736 1.00 60.41 90 ASP A O 1
ATOM 745 N N . GLY A 1 91 ? 25.048 -1.367 -20.712 1.00 62.66 91 GLY A N 1
ATOM 746 C CA . GLY A 1 91 ? 26.022 -0.458 -21.340 1.00 62.66 91 GLY A CA 1
ATOM 747 C C . GLY A 1 91 ? 25.504 0.299 -22.572 1.00 62.66 91 GLY A C 1
ATOM 748 O O . GLY A 1 91 ? 26.106 1.293 -22.964 1.00 62.66 91 GLY A O 1
ATOM 749 N N . ASP A 1 92 ? 24.363 -0.106 -23.142 1.00 60.41 92 ASP A N 1
ATOM 750 C CA . ASP A 1 92 ? 23.764 0.505 -24.345 1.00 60.41 92 ASP A CA 1
ATOM 751 C C . ASP A 1 92 ? 22.702 1.593 -24.034 1.00 60.41 92 ASP A C 1
ATOM 753 O O . ASP A 1 92 ? 21.966 2.041 -24.916 1.00 60.41 92 ASP A O 1
ATOM 757 N N . THR A 1 93 ? 22.613 2.062 -22.783 1.00 62.16 93 THR A N 1
ATOM 758 C CA . THR A 1 93 ? 21.547 2.940 -22.246 1.00 62.16 93 THR A CA 1
ATOM 759 C C . THR A 1 93 ? 21.497 4.373 -22.798 1.00 62.16 93 THR A C 1
ATOM 761 O O . THR A 1 93 ? 20.720 5.188 -22.305 1.00 62.16 93 THR A O 1
ATOM 764 N N . GLY A 1 94 ? 22.316 4.698 -23.797 1.00 68.19 94 GLY A N 1
ATOM 765 C CA . GLY A 1 94 ? 22.355 6.008 -24.443 1.00 68.19 94 GLY A CA 1
ATOM 766 C C . GLY A 1 94 ? 21.540 6.042 -25.749 1.00 68.19 94 GLY A C 1
ATOM 767 O O . GLY A 1 94 ? 20.316 5.915 -25.699 1.00 68.19 94 GLY A O 1
ATOM 768 N N . PRO A 1 95 ? 22.172 6.207 -26.928 1.00 68.94 95 PRO A N 1
ATOM 769 C CA . PRO A 1 95 ? 21.465 6.475 -28.188 1.00 68.94 95 PRO A CA 1
ATOM 770 C C . PRO A 1 95 ? 20.444 5.402 -28.596 1.00 68.94 95 PRO A C 1
ATOM 772 O O . PRO A 1 95 ? 19.328 5.735 -28.991 1.00 68.94 95 PRO A O 1
ATOM 775 N N . LYS A 1 96 ? 20.783 4.115 -28.429 1.00 70.31 96 LYS A N 1
ATOM 776 C CA . LYS A 1 96 ? 19.922 2.988 -28.833 1.00 70.31 96 LYS A CA 1
ATOM 777 C C . LYS A 1 96 ? 18.588 2.958 -28.087 1.00 70.31 96 LYS A C 1
ATOM 779 O O . LYS A 1 96 ? 17.563 2.620 -28.671 1.00 70.31 96 LYS A O 1
ATOM 784 N N . MET A 1 97 ? 18.578 3.339 -26.808 1.00 72.62 97 MET A N 1
ATOM 785 C CA . MET A 1 97 ? 17.336 3.436 -26.033 1.00 72.62 97 MET A CA 1
ATOM 786 C C . MET A 1 97 ? 16.434 4.558 -26.558 1.00 72.62 97 MET A C 1
ATOM 788 O O . MET A 1 97 ? 15.222 4.378 -26.636 1.00 72.62 97 MET A O 1
ATOM 792 N N . VAL A 1 98 ? 17.011 5.703 -26.937 1.00 77.38 98 VAL A N 1
ATOM 793 C CA . VAL A 1 98 ? 16.261 6.863 -27.451 1.00 77.38 98 VAL A CA 1
ATOM 794 C C . VAL A 1 98 ? 15.633 6.559 -28.814 1.00 77.38 98 VAL A C 1
ATOM 796 O O . VAL A 1 98 ? 14.451 6.840 -29.026 1.00 77.38 98 VAL A O 1
ATOM 799 N N . GLU A 1 99 ? 16.387 5.931 -29.716 1.00 78.81 99 GLU A N 1
ATOM 800 C CA . GLU A 1 99 ? 15.879 5.465 -31.015 1.00 78.81 99 GLU A CA 1
ATOM 801 C C . GLU A 1 99 ? 14.757 4.430 -30.855 1.00 78.81 99 GLU A C 1
ATOM 803 O O . GLU A 1 99 ? 13.741 4.479 -31.546 1.00 78.81 99 GLU A O 1
ATOM 808 N N . MET A 1 100 ? 14.883 3.528 -29.883 1.00 75.69 100 MET A N 1
ATOM 809 C CA . MET A 1 100 ? 13.851 2.534 -29.597 1.00 75.69 100 MET A CA 1
ATOM 810 C C . MET A 1 100 ? 12.576 3.198 -29.045 1.00 75.69 100 MET A C 1
ATOM 812 O O . MET A 1 100 ? 11.485 2.952 -29.563 1.00 75.69 100 MET A O 1
ATOM 816 N N . TYR A 1 101 ? 12.680 4.098 -28.058 1.00 80.44 101 TYR A N 1
ATOM 817 C CA . TYR A 1 101 ? 11.512 4.818 -27.530 1.00 80.44 101 TYR A CA 1
ATOM 818 C C . TYR A 1 101 ? 10.779 5.614 -28.611 1.00 80.44 101 TYR A C 1
ATOM 820 O O . TYR A 1 101 ? 9.553 5.549 -28.680 1.00 80.44 101 TYR A O 1
ATOM 828 N N . THR A 1 102 ? 11.517 6.311 -29.476 1.00 83.56 102 THR A N 1
ATOM 829 C CA . THR A 1 102 ? 10.926 7.066 -30.590 1.00 83.56 102 THR A CA 1
ATOM 830 C C . THR A 1 102 ? 10.233 6.155 -31.600 1.00 83.56 102 THR A C 1
ATOM 832 O O . THR A 1 102 ? 9.126 6.479 -32.030 1.00 83.56 102 THR A O 1
ATOM 835 N N . LEU A 1 103 ? 10.806 4.988 -31.917 1.00 84.69 103 LEU A N 1
ATOM 836 C CA . LEU A 1 103 ? 10.166 4.002 -32.790 1.00 84.69 103 LEU A CA 1
ATOM 837 C C . LEU A 1 103 ? 8.843 3.494 -32.203 1.00 84.69 103 LEU A C 1
ATOM 839 O O . LEU A 1 103 ? 7.821 3.526 -32.881 1.00 84.69 103 LEU A O 1
ATOM 843 N N . LYS A 1 104 ? 8.828 3.108 -30.924 1.00 84.06 104 LYS A N 1
ATOM 844 C CA . LYS A 1 104 ? 7.612 2.613 -30.258 1.00 84.06 104 LYS A CA 1
ATOM 845 C C . LYS A 1 104 ? 6.532 3.681 -30.120 1.00 84.06 104 LYS A C 1
ATOM 847 O O . LYS A 1 104 ? 5.344 3.380 -30.175 1.00 84.06 104 LYS A O 1
ATOM 852 N N . GLN A 1 105 ? 6.936 4.934 -29.941 1.00 84.38 105 GLN A N 1
ATOM 853 C CA . GLN A 1 105 ? 6.017 6.066 -29.901 1.00 84.38 105 GLN A CA 1
ATOM 854 C C . GLN A 1 105 ? 5.402 6.328 -31.282 1.00 84.38 105 GLN A C 1
ATOM 856 O O . GLN A 1 105 ? 4.217 6.637 -31.378 1.00 84.38 105 GLN A O 1
ATOM 861 N N . LYS A 1 106 ? 6.181 6.128 -32.351 1.00 89.69 106 LYS A N 1
ATOM 862 C CA . LYS A 1 106 ? 5.698 6.178 -33.732 1.00 89.69 106 LYS A CA 1
ATOM 863 C C . LYS A 1 106 ? 4.724 5.036 -34.031 1.00 89.69 106 LYS A C 1
ATOM 865 O O . LYS A 1 106 ? 3.632 5.305 -34.504 1.00 89.69 106 LYS A O 1
ATOM 870 N N . GLU A 1 107 ? 5.055 3.802 -33.645 1.00 88.62 107 GLU A N 1
ATOM 871 C CA . GLU A 1 107 ? 4.160 2.641 -33.776 1.00 88.62 107 GLU A CA 1
ATOM 872 C C . GLU A 1 107 ? 2.826 2.845 -33.047 1.00 88.62 107 GLU A C 1
ATOM 874 O O . GLU A 1 107 ? 1.773 2.527 -33.595 1.00 88.62 107 GLU A O 1
ATOM 879 N N . TYR A 1 108 ? 2.862 3.400 -31.832 1.00 87.00 108 TYR A N 1
ATOM 880 C CA . TYR A 1 108 ? 1.655 3.709 -31.065 1.00 87.00 108 TYR A CA 1
ATOM 881 C C . TYR A 1 108 ? 0.799 4.779 -31.752 1.00 87.00 108 TYR A C 1
ATOM 883 O O . TYR A 1 108 ? -0.418 4.630 -31.848 1.00 87.00 108 TYR A O 1
ATOM 891 N N . ASN A 1 109 ? 1.428 5.839 -32.266 1.00 89.94 109 ASN A N 1
ATOM 892 C CA . ASN A 1 109 ? 0.729 6.878 -33.020 1.00 89.94 109 ASN A CA 1
ATOM 893 C C . ASN A 1 109 ? 0.129 6.323 -34.321 1.00 89.94 109 ASN A C 1
ATOM 895 O O . ASN A 1 109 ? -1.002 6.659 -34.657 1.00 89.94 109 ASN A O 1
ATOM 899 N N . ASP A 1 110 ? 0.844 5.433 -35.010 1.00 90.25 110 ASP A N 1
ATOM 900 C CA . ASP A 1 110 ? 0.370 4.771 -36.225 1.00 90.25 110 ASP A CA 1
ATOM 901 C C . ASP A 1 110 ? -0.768 3.778 -35.922 1.00 90.25 110 ASP A C 1
ATOM 903 O O . ASP A 1 110 ? -1.683 3.606 -36.722 1.00 90.25 110 ASP A O 1
ATOM 907 N N . GLU A 1 111 ? -0.751 3.084 -34.779 1.00 90.25 111 GLU A N 1
ATOM 908 C CA . GLU A 1 111 ? -1.901 2.296 -34.305 1.00 90.25 111 GLU A CA 1
ATOM 909 C C . GLU A 1 111 ? -3.108 3.169 -33.965 1.00 90.25 111 GLU A C 1
ATOM 911 O O . GLU A 1 111 ? -4.228 2.799 -34.312 1.00 90.25 111 GLU A O 1
ATOM 916 N N . PHE A 1 112 ? -2.899 4.308 -33.307 1.00 86.88 112 PHE A N 1
ATOM 917 C CA . PHE A 1 112 ? -3.970 5.243 -32.974 1.00 86.88 112 PHE A CA 1
ATOM 918 C C . PHE A 1 112 ? -4.617 5.810 -34.244 1.00 86.88 112 PHE A C 1
ATOM 920 O O . PHE A 1 112 ? -5.829 5.719 -34.400 1.00 86.88 112 PHE A O 1
ATOM 927 N N . ALA A 1 113 ? -3.804 6.256 -35.204 1.00 87.69 113 ALA A N 1
ATOM 928 C CA . ALA A 1 113 ? -4.263 6.763 -36.497 1.00 87.69 113 ALA A CA 1
ATOM 929 C C . ALA A 1 113 ? -4.945 5.699 -37.379 1.00 87.69 113 ALA A C 1
ATOM 931 O O . ALA A 1 113 ? -5.682 6.047 -38.290 1.00 87.69 113 ALA A O 1
ATOM 932 N N . ARG A 1 114 ? -4.693 4.404 -37.137 1.00 87.12 114 ARG A N 1
ATOM 933 C CA . ARG A 1 114 ? -5.396 3.289 -37.803 1.00 87.12 114 ARG A CA 1
ATOM 934 C C . ARG A 1 114 ? -6.725 2.923 -37.141 1.00 87.12 114 ARG A C 1
ATOM 936 O O . ARG A 1 114 ? -7.479 2.140 -37.714 1.00 87.12 114 ARG A O 1
ATOM 943 N N . ARG A 1 115 ? -6.957 3.379 -35.907 1.00 79.06 115 ARG A N 1
ATOM 944 C CA . ARG A 1 115 ? -8.178 3.109 -35.133 1.00 79.06 115 ARG A CA 1
ATOM 945 C C . ARG A 1 115 ? -9.211 4.234 -35.233 1.00 79.06 115 ARG A C 1
ATOM 947 O O . ARG A 1 115 ? -10.358 3.984 -34.866 1.00 79.06 115 ARG A O 1
ATOM 954 N N . GLU A 1 116 ? -8.807 5.415 -35.693 1.00 60.22 116 GLU A N 1
ATOM 955 C CA . GLU A 1 116 ? -9.693 6.498 -36.153 1.00 60.22 116 GLU A CA 1
ATOM 956 C C . GLU A 1 116 ? -10.077 6.310 -37.627 1.00 60.22 116 GLU A C 1
ATOM 958 O O . GLU A 1 116 ? -11.237 6.641 -37.964 1.00 60.22 116 GLU A O 1
#